Protein AF-A0A8I2B7J9-F1 (afdb_monomer)

InterPro domains:
  IPR008731 Phosphotransferase system, enzyme I N-terminal [PF05524] (3-70)
  IPR036618 PtsI, HPr-binding domain superfamily [G3DSA:1.10.274.10] (21-70)

Solvent-accessible surface area (backbone atoms only — not comparable to full-atom values): 4895 Å² total; per-residue (Å²): 135,93,82,81,83,86,88,72,92,85,88,86,89,81,82,88,82,82,88,80,84,81,85,90,80,79,86,81,73,84,80,55,82,90,46,48,68,58,52,52,53,51,49,53,56,49,48,54,53,51,50,53,49,50,53,54,48,29,57,51,29,26,75,75,71,33,71,91,49,43,120

Organism: Plesiomonas shigelloides (NCBI:txid703)

Sequence (71 aa):
MISGILASPGIAFGKALLLKEDEIVLNRATLADSELDNEVARFLTGLTKASAQSVAIKQKAAVTLGEEKEA

Foldseek 3Di:
DDDDDDPDDDDDDDDDDDDDDDDDDDDPDDDDPVCVVVVVVVVVVVVVVVVVVLQVVLVVCCVPPNPVRND

pLDDT: mean 91.37, std 6.93, range [55.34, 97.12]

Secondary structure (DSSP, 8-state):
------SS------------PPP-PPP-PPPPGGGHHHHHHHHHHHHHHHHHHHHHHHHHHHHHH-GGG--

Mean predicted aligned error: 6.51 Å

Radius of gyration: 20.72 Å; Cα contacts (8 Å, |Δi|>4): 13; chains: 1; bounding box: 37×40×54 Å

Nearest PDB structures (folds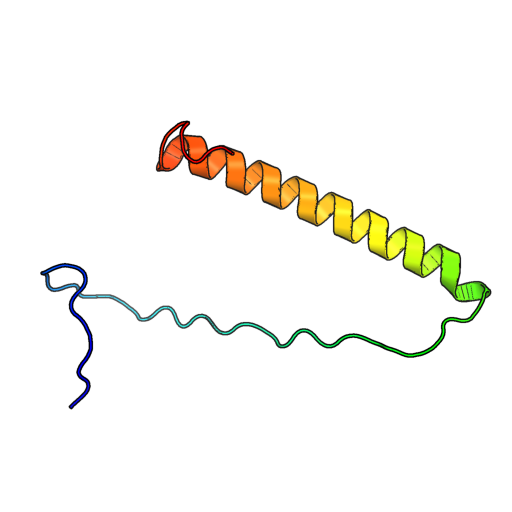eek):
  2kx9-assembly1_A  TM=9.115E-01  e=8.295E-03  Escher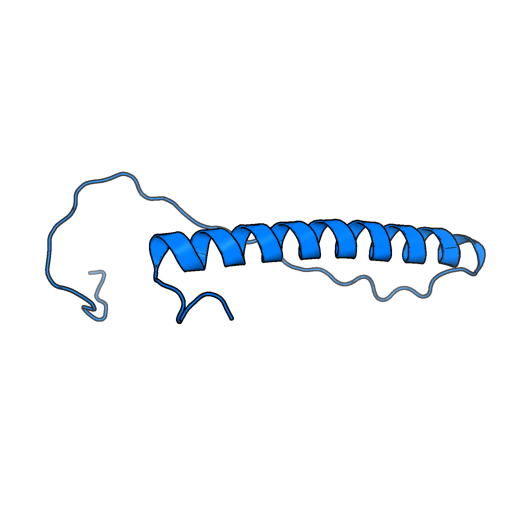ichia coli K-12

Structure (mmCIF, N/CA/C/O backbone):
data_AF-A0A8I2B7J9-F1
#
_entry.id   AF-A0A8I2B7J9-F1
#
loop_
_atom_site.group_PDB
_atom_site.id
_atom_site.type_symbol
_atom_site.label_atom_id
_atom_site.label_alt_id
_atom_site.label_comp_id
_atom_site.label_asym_id
_atom_site.label_entity_id
_atom_site.label_seq_id
_atom_site.pdbx_PDB_ins_code
_atom_site.Cartn_x
_atom_site.Cartn_y
_atom_site.Cartn_z
_atom_site.occupancy
_atom_site.B_iso_or_equiv
_atom_site.auth_seq_id
_atom_site.auth_comp_id
_atom_site.auth_asym_id
_atom_site.auth_atom_id
_atom_site.pdbx_PDB_model_num
ATOM 1 N N . MET A 1 1 ? 0.480 -23.694 23.558 1.00 70.00 1 MET A N 1
ATOM 2 C CA . MET A 1 1 ? -0.226 -22.464 23.979 1.00 70.00 1 MET A CA 1
ATOM 3 C C . MET A 1 1 ? 0.401 -21.298 23.240 1.00 70.00 1 MET A C 1
ATOM 5 O O . MET A 1 1 ? 1.621 -21.227 23.220 1.00 70.00 1 MET A O 1
ATOM 9 N N . ILE A 1 2 ? -0.397 -20.442 22.601 1.00 87.69 2 ILE A N 1
ATOM 10 C CA . ILE A 1 2 ? 0.096 -19.198 21.993 1.00 87.69 2 ILE A CA 1
ATOM 11 C C . ILE A 1 2 ? 0.095 -18.145 23.106 1.00 87.69 2 ILE A C 1
ATOM 13 O O . ILE A 1 2 ? -0.935 -17.950 23.744 1.00 87.69 2 ILE A O 1
ATOM 17 N N . SER A 1 3 ? 1.244 -17.527 23.375 1.00 91.19 3 SER A N 1
ATOM 18 C CA . SER A 1 3 ? 1.418 -16.486 24.396 1.00 91.19 3 SER A CA 1
ATOM 19 C C . SER A 1 3 ? 2.131 -15.291 23.769 1.00 91.19 3 SER A C 1
ATOM 21 O O . SER A 1 3 ? 3.019 -15.480 22.940 1.00 91.19 3 SER A O 1
ATOM 23 N N . GLY A 1 4 ? 1.732 -14.075 24.135 1.00 92.12 4 GLY A N 1
ATOM 24 C CA . GLY A 1 4 ? 2.261 -12.827 23.582 1.00 92.12 4 GLY A CA 1
ATOM 25 C C . GLY A 1 4 ? 2.253 -11.701 24.616 1.00 92.12 4 GLY A C 1
ATOM 26 O O . GLY A 1 4 ? 1.964 -11.931 25.789 1.00 92.12 4 GLY A O 1
ATOM 27 N N . ILE A 1 5 ? 2.565 -10.479 24.180 1.00 95.94 5 ILE A N 1
ATOM 28 C CA . ILE A 1 5 ? 2.555 -9.277 25.028 1.00 95.94 5 ILE A CA 1
ATOM 29 C C . ILE A 1 5 ? 1.185 -8.603 24.912 1.00 95.94 5 ILE A C 1
ATOM 31 O O . ILE A 1 5 ? 0.736 -8.292 23.808 1.00 95.94 5 ILE A O 1
ATOM 35 N N . LEU A 1 6 ? 0.513 -8.370 26.042 1.00 90.62 6 LEU A N 1
ATOM 36 C CA . LEU A 1 6 ? -0.802 -7.732 26.053 1.00 90.62 6 LEU A CA 1
ATOM 37 C C . LEU A 1 6 ? -0.660 -6.213 25.868 1.00 90.62 6 LEU A C 1
ATOM 39 O O . LEU A 1 6 ? -0.162 -5.528 26.755 1.00 90.62 6 LEU A O 1
ATOM 43 N N . ALA A 1 7 ? -1.114 -5.692 24.725 1.00 94.50 7 ALA A N 1
ATOM 44 C CA . ALA A 1 7 ? -1.102 -4.254 24.438 1.00 94.50 7 ALA A CA 1
ATOM 45 C C . ALA A 1 7 ? -2.340 -3.515 24.986 1.00 94.50 7 ALA A C 1
ATOM 47 O O . ALA A 1 7 ? -2.254 -2.344 25.340 1.00 94.50 7 ALA A O 1
ATOM 48 N N . SER A 1 8 ? -3.493 -4.191 25.052 1.00 92.56 8 SER A N 1
ATOM 49 C CA . SER A 1 8 ? -4.753 -3.648 25.574 1.00 92.56 8 SER A CA 1
ATOM 50 C C . SER A 1 8 ? -5.655 -4.784 26.084 1.00 92.56 8 SER A C 1
ATOM 52 O O . SER A 1 8 ? -5.683 -5.847 25.455 1.00 92.56 8 SER A O 1
ATOM 54 N N . PRO A 1 9 ? -6.368 -4.618 27.214 1.00 92.88 9 PRO A N 1
ATOM 55 C CA . PRO A 1 9 ? -7.282 -5.631 27.739 1.00 92.88 9 PRO A CA 1
ATOM 56 C C . PRO A 1 9 ? -8.587 -5.714 26.926 1.00 92.88 9 PRO A C 1
ATOM 58 O O . PRO A 1 9 ? -9.143 -4.695 26.524 1.00 92.88 9 PRO A O 1
ATOM 61 N N . GLY A 1 10 ? -9.123 -6.924 26.730 1.00 93.62 10 GLY A N 1
ATOM 62 C CA . GLY A 1 10 ? -10.438 -7.129 26.105 1.00 93.62 10 GLY A CA 1
ATOM 63 C C . GLY A 1 10 ? -10.620 -8.497 25.440 1.00 93.62 10 GLY A C 1
ATOM 64 O O . GLY A 1 10 ? -9.677 -9.277 25.328 1.00 93.62 10 GLY A O 1
ATOM 65 N N . ILE A 1 11 ? -11.848 -8.780 24.993 1.00 94.31 11 ILE A N 1
ATOM 66 C CA . ILE A 1 11 ? -12.213 -9.966 24.198 1.00 94.31 11 ILE A CA 1
ATOM 67 C C . ILE A 1 11 ? -12.998 -9.484 22.971 1.00 94.31 11 ILE A C 1
ATOM 69 O O . ILE A 1 11 ? -13.931 -8.696 23.113 1.00 94.31 11 ILE A O 1
ATOM 73 N N . ALA A 1 12 ? -12.637 -9.962 21.776 1.00 94.62 12 ALA A N 1
ATOM 74 C CA . ALA A 1 12 ? -13.322 -9.643 20.523 1.00 94.62 12 ALA A CA 1
ATOM 75 C C . ALA A 1 12 ? -13.594 -10.917 19.709 1.00 94.62 12 ALA A C 1
ATOM 77 O O . ALA A 1 12 ? -12.767 -11.826 19.673 1.00 94.62 12 ALA A O 1
ATOM 78 N N . PHE A 1 13 ? -14.741 -10.962 19.028 1.00 96.62 13 PHE A N 1
ATOM 79 C CA . PHE A 1 13 ? -15.121 -12.046 18.119 1.00 96.62 13 PHE A CA 1
ATOM 80 C C . PHE A 1 13 ? -15.187 -11.508 16.687 1.00 96.62 13 PHE A C 1
ATOM 82 O O . PHE A 1 13 ? -15.864 -10.515 16.429 1.00 96.62 13 PHE A O 1
ATOM 89 N N . GLY A 1 14 ? -14.496 -12.153 15.747 1.00 95.19 14 GLY A N 1
ATOM 90 C CA . GLY A 1 14 ? -14.437 -11.702 14.358 1.00 95.19 14 GLY A CA 1
ATOM 91 C C . GLY A 1 14 ? -13.688 -12.672 13.450 1.00 95.19 14 GLY A C 1
ATOM 92 O O . GLY A 1 14 ? -13.117 -13.663 13.903 1.00 95.19 14 GLY A O 1
ATOM 93 N N . LYS A 1 15 ? -13.703 -12.389 12.145 1.00 96.88 15 LYS A N 1
ATOM 94 C CA . LYS A 1 15 ? -12.902 -13.132 11.165 1.00 96.88 15 LYS A CA 1
ATOM 95 C C . LYS A 1 15 ? -11.460 -12.629 11.187 1.00 96.88 15 LYS A C 1
ATOM 97 O O . LYS A 1 15 ? -11.227 -11.435 11.351 1.00 96.88 15 LYS A O 1
ATOM 102 N N . ALA A 1 16 ? -10.508 -13.531 10.968 1.00 94.19 16 ALA A N 1
ATOM 103 C CA . ALA A 1 16 ? -9.111 -13.155 10.802 1.00 94.19 16 ALA A CA 1
ATOM 104 C C . ALA A 1 16 ? -8.887 -12.514 9.421 1.00 94.19 16 ALA A C 1
ATOM 106 O O . ALA A 1 16 ? -9.253 -13.100 8.401 1.00 94.19 16 ALA A O 1
ATOM 107 N N . LEU A 1 17 ? -8.263 -11.334 9.395 1.00 94.56 17 LEU A N 1
ATOM 108 C CA . LEU A 1 17 ? -7.722 -10.719 8.183 1.00 94.56 17 LEU A CA 1
ATOM 109 C C . LEU A 1 17 ? -6.217 -10.999 8.144 1.00 94.56 17 LEU A C 1
ATOM 111 O O . LEU A 1 17 ? -5.462 -10.428 8.928 1.00 94.56 17 LEU A O 1
ATOM 115 N N . LEU A 1 18 ? -5.789 -11.906 7.266 1.00 93.56 18 LEU A N 1
ATOM 116 C CA . LEU A 1 18 ? -4.378 -12.255 7.117 1.00 93.56 18 LEU A CA 1
ATOM 117 C C . LEU A 1 18 ? -3.732 -11.363 6.054 1.00 93.56 18 LEU A C 1
ATOM 119 O O . LEU A 1 18 ? -4.047 -11.488 4.872 1.00 93.56 18 LEU A O 1
ATOM 123 N N . LEU A 1 19 ? -2.823 -10.488 6.480 1.00 93.12 19 LEU A N 1
ATOM 124 C CA . LEU A 1 19 ? -2.008 -9.674 5.582 1.00 93.12 19 LEU A CA 1
ATOM 125 C C . LEU A 1 19 ? -0.809 -10.502 5.110 1.00 93.12 19 LEU A C 1
ATOM 127 O O . LEU A 1 19 ? -0.026 -10.988 5.925 1.00 93.12 19 LEU A O 1
AT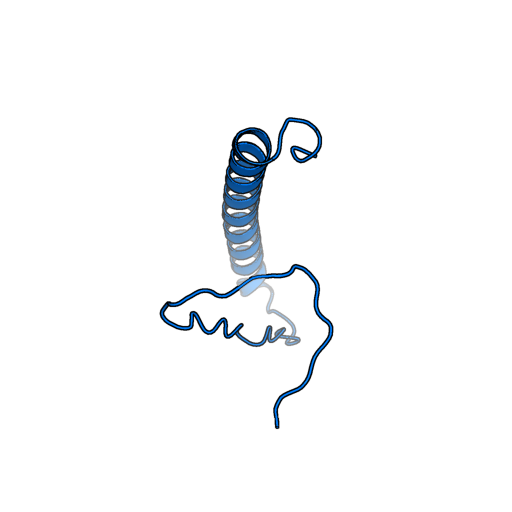OM 131 N N . LYS A 1 20 ? -0.695 -10.688 3.797 1.00 93.50 20 LYS A N 1
ATOM 132 C CA . LYS A 1 20 ? 0.479 -11.268 3.144 1.00 93.50 20 LYS A CA 1
ATOM 133 C C . LYS A 1 20 ? 0.993 -10.237 2.158 1.00 93.50 20 LYS A C 1
ATOM 135 O O . LYS A 1 20 ? 0.240 -9.817 1.284 1.00 93.50 20 LYS A O 1
ATOM 140 N N . GLU A 1 21 ? 2.230 -9.819 2.348 1.00 92.19 21 GLU A N 1
ATOM 141 C CA . GLU A 1 21 ? 2.906 -8.892 1.448 1.00 92.19 21 GLU A CA 1
ATOM 142 C C . GLU A 1 21 ? 3.685 -9.685 0.399 1.00 92.19 21 GLU A C 1
ATOM 144 O O . GLU A 1 21 ? 4.195 -10.771 0.688 1.00 92.19 21 GLU A O 1
ATOM 149 N N . ASP A 1 22 ? 3.755 -9.145 -0.815 1.00 92.06 22 ASP A N 1
ATOM 150 C CA . ASP A 1 22 ? 4.56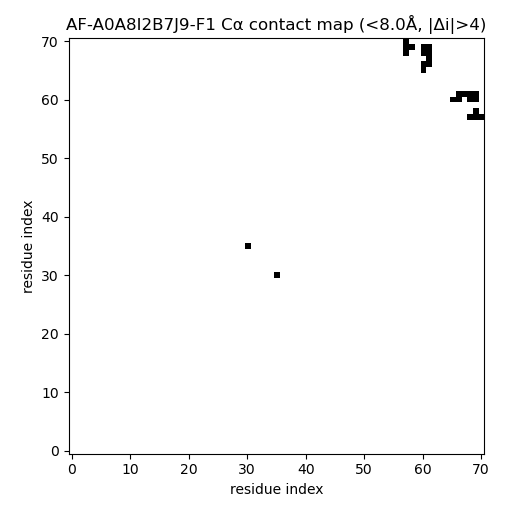7 -9.713 -1.885 1.00 92.06 22 ASP A CA 1
ATOM 151 C C . ASP A 1 22 ? 6.038 -9.321 -1.705 1.00 92.06 22 ASP A C 1
ATOM 153 O O . ASP A 1 22 ? 6.367 -8.232 -1.230 1.00 92.06 22 ASP A O 1
ATOM 157 N N . GLU A 1 23 ? 6.942 -10.207 -2.117 1.00 93.44 23 GLU A N 1
ATOM 158 C CA . GLU A 1 23 ? 8.375 -9.932 -2.076 1.00 93.44 23 GLU A CA 1
ATOM 159 C C . GLU A 1 23 ? 8.770 -8.910 -3.155 1.00 93.44 23 GLU A C 1
ATOM 161 O O . GLU A 1 23 ? 8.450 -9.060 -4.337 1.00 93.44 23 GLU A O 1
ATOM 166 N N . ILE A 1 24 ? 9.511 -7.872 -2.757 1.00 93.38 24 ILE A N 1
ATOM 167 C CA . ILE A 1 24 ? 10.028 -6.866 -3.688 1.00 93.38 24 ILE A CA 1
ATOM 168 C C . ILE A 1 24 ? 11.311 -7.396 -4.336 1.00 93.38 24 ILE A C 1
ATOM 170 O O . ILE A 1 24 ? 12.377 -7.405 -3.721 1.00 93.38 24 ILE A O 1
ATOM 174 N N . VAL A 1 25 ? 11.221 -7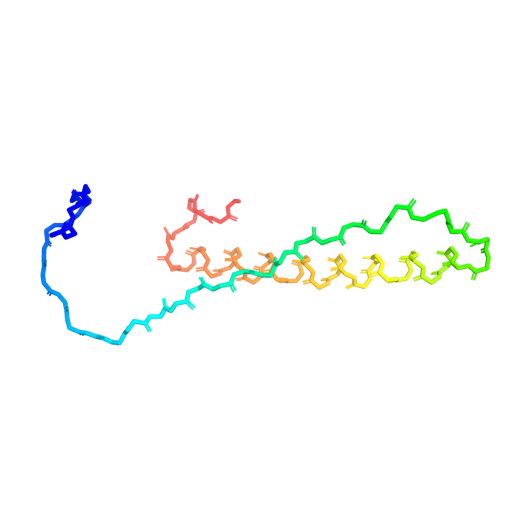.780 -5.610 1.00 95.06 25 VAL A N 1
ATOM 175 C CA . VAL A 1 25 ? 12.370 -8.235 -6.406 1.00 95.06 25 VAL A CA 1
ATOM 176 C C . VAL A 1 25 ? 12.881 -7.101 -7.295 1.00 95.06 25 VAL A C 1
ATOM 178 O O . VAL A 1 25 ? 12.157 -6.579 -8.142 1.00 95.06 25 VAL A O 1
ATOM 181 N N . LEU A 1 26 ? 14.153 -6.733 -7.129 1.00 92.62 26 LEU A N 1
ATOM 182 C CA . LEU A 1 26 ? 14.810 -5.700 -7.934 1.00 92.62 26 LEU A CA 1
ATOM 183 C C . LEU A 1 26 ? 15.545 -6.326 -9.123 1.00 92.62 26 LEU A C 1
ATOM 185 O O . LEU A 1 26 ? 16.463 -7.128 -8.938 1.00 92.62 26 LEU A O 1
ATOM 189 N N . ASN A 1 27 ? 15.189 -5.913 -10.341 1.00 92.38 27 ASN A N 1
ATOM 190 C CA . ASN A 1 27 ? 15.949 -6.278 -11.533 1.00 92.38 27 ASN A CA 1
ATOM 191 C C . ASN A 1 27 ? 17.274 -5.493 -11.568 1.00 92.38 27 ASN A C 1
ATOM 193 O O . ASN A 1 27 ? 17.268 -4.267 -11.516 1.00 92.38 27 ASN A O 1
ATOM 197 N N . ARG A 1 28 ? 18.404 -6.206 -11.644 1.00 92.12 28 ARG A N 1
ATOM 198 C CA . ARG A 1 28 ? 19.763 -5.631 -11.692 1.00 92.12 28 ARG A CA 1
ATOM 199 C C . ARG A 1 28 ? 20.406 -5.700 -13.081 1.00 92.12 28 ARG A C 1
ATOM 201 O O . ARG A 1 28 ? 21.590 -5.399 -13.208 1.00 92.12 28 ARG A O 1
ATOM 208 N N . ALA A 1 29 ? 19.672 -6.153 -14.095 1.00 91.88 29 ALA A N 1
ATOM 209 C CA . ALA A 1 29 ? 20.172 -6.196 -15.461 1.00 91.88 29 ALA A CA 1
ATOM 210 C C . ALA A 1 29 ? 20.460 -4.777 -15.975 1.00 91.88 29 ALA A C 1
ATOM 212 O O . ALA A 1 29 ? 19.727 -3.834 -15.677 1.00 91.88 29 ALA A O 1
ATOM 213 N N . THR A 1 30 ? 21.530 -4.632 -1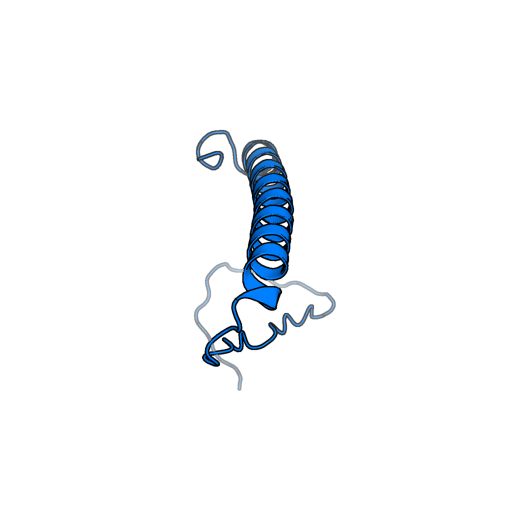6.753 1.00 90.56 30 THR A N 1
ATOM 214 C CA . THR A 1 30 ? 21.827 -3.391 -17.473 1.00 90.56 30 THR A CA 1
ATOM 215 C C . THR A 1 30 ? 20.804 -3.187 -18.583 1.00 90.56 30 THR A C 1
ATOM 217 O O . THR A 1 30 ? 20.549 -4.117 -19.348 1.00 90.56 30 THR A O 1
ATOM 220 N N . LEU A 1 31 ? 20.249 -1.981 -18.676 1.00 89.19 31 LEU A N 1
ATOM 221 C CA . LEU A 1 31 ? 19.304 -1.613 -19.730 1.00 89.19 31 LEU A CA 1
ATOM 222 C C . LEU A 1 31 ? 20.031 -1.339 -21.050 1.00 89.19 31 LEU A C 1
ATOM 224 O O . LEU A 1 31 ? 21.171 -0.870 -21.046 1.00 89.19 31 LEU A O 1
ATOM 228 N N . ALA A 1 32 ? 19.353 -1.595 -22.167 1.00 91.12 32 ALA A N 1
ATOM 229 C CA . ALA A 1 32 ? 19.771 -1.083 -23.468 1.00 91.12 32 ALA A CA 1
ATOM 230 C C . ALA A 1 32 ? 19.302 0.371 -23.660 1.00 91.12 32 ALA A C 1
ATOM 232 O O . ALA A 1 32 ? 18.259 0.763 -23.136 1.00 91.12 32 ALA A O 1
ATOM 233 N N . ASP A 1 33 ? 20.007 1.157 -24.480 1.00 89.56 33 ASP A N 1
ATOM 234 C CA . ASP A 1 33 ? 19.649 2.565 -24.736 1.00 89.56 33 ASP A CA 1
ATOM 235 C C . ASP A 1 33 ? 18.222 2.727 -25.291 1.00 89.56 33 ASP A C 1
ATOM 237 O O . ASP A 1 33 ? 17.536 3.700 -24.989 1.00 89.56 33 ASP A O 1
ATOM 241 N N . SER A 1 34 ? 17.727 1.739 -26.044 1.00 89.31 34 SER A N 1
ATOM 242 C CA . SER A 1 34 ? 16.357 1.725 -26.576 1.00 89.31 34 SER A CA 1
ATOM 243 C C . SER A 1 34 ? 15.267 1.535 -25.513 1.00 89.31 34 SER A C 1
ATOM 245 O O . SER A 1 34 ? 14.089 1.725 -25.804 1.00 89.31 34 SER A O 1
ATOM 247 N N . GLU A 1 35 ? 15.626 1.115 -24.299 1.00 89.25 35 GLU A N 1
ATOM 248 C CA . GLU A 1 35 ? 14.692 0.869 -23.194 1.00 89.25 35 GLU A CA 1
ATOM 249 C C . GLU A 1 35 ? 14.638 2.035 -22.197 1.00 89.25 35 GLU A C 1
ATOM 251 O O . GLU A 1 35 ? 13.746 2.074 -21.348 1.00 89.25 35 GLU A O 1
ATOM 256 N N . LEU A 1 36 ? 15.553 3.003 -22.317 1.00 91.00 36 LEU A N 1
ATOM 257 C CA . LEU A 1 36 ? 15.706 4.104 -21.369 1.00 91.00 36 LEU A CA 1
ATOM 258 C C . LEU A 1 36 ? 14.429 4.945 -21.244 1.00 91.00 36 LEU A C 1
ATOM 260 O O . LEU A 1 36 ? 13.934 5.155 -20.136 1.00 91.00 36 LEU A O 1
ATOM 264 N N . ASP A 1 37 ? 13.856 5.368 -22.372 1.00 93.31 37 ASP A N 1
ATOM 265 C CA . ASP A 1 37 ? 12.637 6.187 -22.391 1.00 93.31 37 ASP A CA 1
ATOM 266 C C . ASP A 1 37 ? 11.441 5.451 -21.767 1.00 93.31 37 ASP A C 1
ATOM 268 O O . ASP A 1 37 ? 10.630 6.047 -21.051 1.00 93.31 37 ASP A O 1
ATOM 272 N N . ASN A 1 38 ? 11.358 4.134 -21.979 1.00 93.00 38 ASN A N 1
ATOM 273 C CA . ASN A 1 38 ? 10.313 3.303 -21.389 1.00 93.00 38 ASN A CA 1
ATOM 274 C C . ASN A 1 38 ? 10.457 3.231 -19.866 1.00 93.00 38 ASN A C 1
ATOM 276 O O . ASN A 1 38 ? 9.459 3.344 -19.152 1.00 93.00 38 ASN A O 1
ATOM 280 N N . GLU A 1 39 ? 11.676 3.075 -19.349 1.00 91.56 39 GLU A N 1
ATOM 281 C CA . GLU A 1 39 ? 11.904 3.003 -17.905 1.00 91.56 39 GLU A CA 1
ATOM 282 C C . GLU A 1 39 ? 11.651 4.355 -17.220 1.00 91.5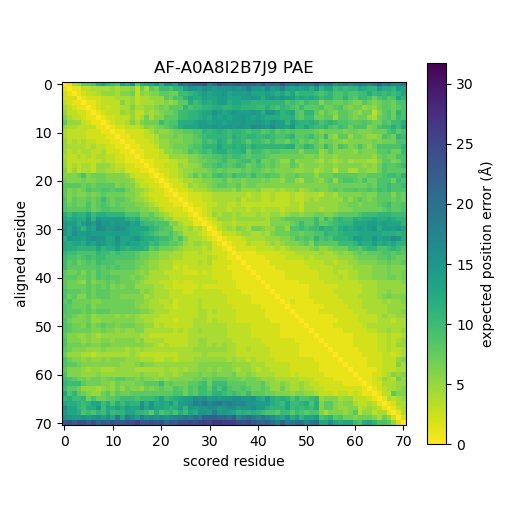6 39 GLU A C 1
ATOM 284 O O . GLU A 1 39 ? 11.021 4.403 -16.161 1.00 91.56 39 GLU A O 1
ATOM 289 N N . VAL A 1 40 ? 12.017 5.468 -17.867 1.00 94.31 40 VAL A N 1
ATOM 290 C CA . VAL A 1 40 ? 11.665 6.822 -17.405 1.00 94.31 40 VAL A CA 1
ATOM 291 C C . VAL A 1 40 ? 10.145 6.995 -17.341 1.00 94.31 40 VAL A C 1
ATOM 293 O O . VAL A 1 40 ? 9.612 7.443 -16.321 1.00 94.31 40 VAL A O 1
ATOM 296 N N . ALA A 1 41 ? 9.417 6.593 -18.387 1.00 96.25 41 ALA A N 1
ATOM 297 C CA . ALA A 1 41 ? 7.958 6.672 -18.405 1.00 96.25 41 ALA A CA 1
ATOM 298 C C . ALA A 1 41 ? 7.311 5.799 -17.313 1.00 96.25 41 ALA A C 1
ATOM 300 O O . ALA A 1 41 ? 6.366 6.235 -16.640 1.00 96.25 41 ALA A O 1
ATOM 301 N N . ARG A 1 42 ? 7.832 4.584 -17.089 1.00 94.88 42 ARG A N 1
ATOM 302 C CA . ARG A 1 42 ? 7.380 3.681 -16.017 1.00 94.88 42 ARG A CA 1
ATOM 303 C C . ARG A 1 42 ? 7.603 4.294 -14.643 1.00 94.88 42 ARG A C 1
ATOM 305 O O . ARG A 1 42 ? 6.679 4.281 -13.828 1.00 94.88 42 ARG A O 1
ATOM 312 N N . PHE A 1 43 ? 8.777 4.872 -14.406 1.00 95.81 43 PHE A N 1
ATOM 313 C CA . PHE A 1 43 ? 9.099 5.544 -13.153 1.00 95.81 43 PHE A CA 1
ATOM 314 C C . PHE A 1 43 ? 8.156 6.718 -12.881 1.00 95.81 43 PHE A C 1
ATOM 316 O O . PHE A 1 43 ? 7.541 6.770 -11.819 1.00 95.81 43 PHE A O 1
ATOM 323 N N . LEU A 1 44 ? 7.962 7.619 -13.848 1.00 96.50 44 LEU A N 1
ATOM 324 C CA . LEU A 1 44 ? 7.071 8.775 -13.693 1.00 96.50 44 LEU A CA 1
ATOM 325 C C . LEU A 1 44 ? 5.612 8.348 -13.463 1.00 96.50 44 LEU A C 1
ATOM 327 O O . LEU A 1 44 ? 4.906 8.915 -12.624 1.00 96.50 44 LEU A O 1
ATOM 331 N N . THR A 1 45 ? 5.161 7.296 -14.146 1.00 96.94 45 THR A N 1
ATOM 332 C CA . THR A 1 45 ? 3.825 6.720 -13.930 1.00 96.94 45 THR A CA 1
ATOM 333 C C . THR A 1 45 ? 3.695 6.093 -12.538 1.00 96.94 45 THR A C 1
ATOM 335 O O . THR A 1 45 ? 2.658 6.220 -11.889 1.00 96.94 45 THR A O 1
ATOM 338 N N . GLY A 1 46 ? 4.735 5.415 -12.052 1.00 95.94 46 GLY A N 1
ATOM 339 C CA . GLY A 1 46 ? 4.774 4.881 -10.691 1.00 95.94 46 GLY A CA 1
ATOM 340 C C . GLY A 1 46 ? 4.753 5.992 -9.642 1.00 95.94 46 GLY A C 1
ATOM 341 O O . GLY A 1 46 ? 3.953 5.949 -8.709 1.00 95.94 46 GLY A O 1
ATOM 342 N N . LEU A 1 47 ? 5.570 7.026 -9.842 1.00 96.19 47 LEU A N 1
ATOM 343 C CA . LEU A 1 47 ? 5.695 8.173 -8.950 1.00 96.19 47 LEU A CA 1
ATOM 344 C C . LEU A 1 47 ? 4.379 8.944 -8.816 1.00 96.19 47 LEU A C 1
ATOM 346 O O . LEU A 1 47 ? 3.962 9.265 -7.706 1.00 96.19 47 LEU A O 1
ATOM 350 N N . THR A 1 48 ? 3.697 9.208 -9.932 1.00 97.12 48 THR A N 1
ATOM 351 C CA . THR A 1 48 ? 2.396 9.899 -9.923 1.00 97.12 48 THR A CA 1
ATOM 352 C C . THR A 1 48 ? 1.338 9.109 -9.152 1.00 97.12 48 THR A C 1
ATOM 354 O O . THR A 1 48 ? 0.617 9.687 -8.337 1.00 97.12 48 THR A O 1
ATOM 357 N N . LYS A 1 49 ? 1.282 7.782 -9.329 1.00 97.06 49 LYS A N 1
ATOM 358 C CA . LYS A 1 49 ? 0.378 6.908 -8.563 1.00 97.06 49 LYS A CA 1
ATOM 359 C C . LYS A 1 49 ? 0.709 6.906 -7.071 1.00 97.06 49 LYS A C 1
ATOM 361 O O . LYS A 1 49 ? -0.197 7.068 -6.257 1.00 97.06 49 LYS A O 1
ATOM 366 N N . ALA A 1 50 ? 1.984 6.755 -6.718 1.00 96.12 50 ALA A N 1
ATOM 367 C CA . ALA A 1 50 ? 2.430 6.744 -5.328 1.00 96.12 50 ALA A CA 1
ATOM 368 C C . ALA A 1 50 ? 2.138 8.083 -4.634 1.00 96.12 50 ALA A C 1
ATOM 370 O O . ALA A 1 50 ? 1.582 8.103 -3.540 1.00 96.12 50 ALA A O 1
ATOM 371 N N . SER A 1 51 ? 2.415 9.204 -5.305 1.00 95.69 51 SER A N 1
ATOM 372 C CA . SER A 1 51 ? 2.112 10.544 -4.795 1.00 95.69 51 SER A CA 1
ATOM 373 C C . SER A 1 51 ? 0.616 10.725 -4.520 1.00 95.69 51 SER A C 1
ATOM 375 O O . SER A 1 51 ? 0.241 11.159 -3.430 1.00 95.69 51 SER A O 1
ATOM 377 N N . ALA A 1 52 ? -0.252 10.317 -5.453 1.00 96.31 52 ALA A N 1
ATOM 378 C CA . ALA A 1 52 ? -1.699 10.377 -5.255 1.00 96.31 52 ALA A CA 1
ATOM 379 C C . ALA A 1 52 ? -2.164 9.522 -4.060 1.00 96.31 52 ALA A C 1
ATOM 381 O O . ALA A 1 52 ? -3.000 9.965 -3.269 1.00 96.31 52 ALA A O 1
ATOM 382 N N . GLN A 1 53 ? -1.600 8.322 -3.890 1.00 94.38 53 GLN A N 1
ATOM 383 C CA . GLN A 1 53 ? -1.896 7.454 -2.747 1.00 94.38 53 GLN A CA 1
ATOM 384 C C . GLN A 1 53 ? -1.447 8.081 -1.422 1.00 94.38 53 GLN A C 1
ATOM 386 O O . GLN A 1 53 ? -2.216 8.080 -0.462 1.00 94.38 53 GLN A O 1
ATOM 391 N N . SER A 1 54 ? -0.249 8.666 -1.368 1.00 94.19 54 SER A N 1
ATOM 392 C CA . SER A 1 54 ? 0.249 9.359 -0.176 1.00 94.19 54 SER A CA 1
ATOM 393 C C . SER A 1 54 ? -0.632 10.544 0.211 1.00 94.19 54 SER A C 1
ATOM 395 O O . SER A 1 54 ? -0.948 10.701 1.388 1.00 94.19 54 SER A O 1
ATOM 397 N N . VAL A 1 55 ? -1.097 11.340 -0.758 1.00 94.31 55 VAL A N 1
ATOM 398 C CA . VAL A 1 55 ? -2.030 12.450 -0.497 1.00 94.31 55 VAL A CA 1
ATOM 399 C C . VAL A 1 55 ? -3.357 11.936 0.068 1.00 94.31 55 VAL A C 1
ATOM 401 O O . VAL A 1 55 ? -3.866 12.492 1.042 1.00 94.31 55 VAL A O 1
ATOM 404 N N . ALA A 1 56 ? -3.900 10.849 -0.485 1.00 94.31 56 ALA A N 1
ATOM 405 C CA . ALA A 1 56 ? -5.130 10.245 0.024 1.00 94.31 56 ALA A CA 1
ATOM 406 C C . ALA A 1 56 ? -4.965 9.704 1.458 1.00 94.31 56 ALA A C 1
ATOM 408 O O . ALA A 1 56 ? -5.851 9.881 2.297 1.00 94.31 56 ALA A O 1
ATOM 409 N N . ILE A 1 57 ? -3.824 9.076 1.763 1.00 93.75 57 ILE A N 1
ATOM 410 C CA . ILE A 1 57 ? -3.503 8.592 3.114 1.00 93.75 57 ILE A CA 1
ATOM 411 C C . ILE A 1 57 ? -3.372 9.767 4.084 1.00 93.75 57 ILE A C 1
ATOM 413 O O . ILE A 1 57 ? -3.970 9.722 5.156 1.00 93.75 57 ILE A O 1
ATOM 417 N N . LYS A 1 58 ? -2.669 10.834 3.689 1.00 91.88 58 LYS A N 1
ATOM 418 C C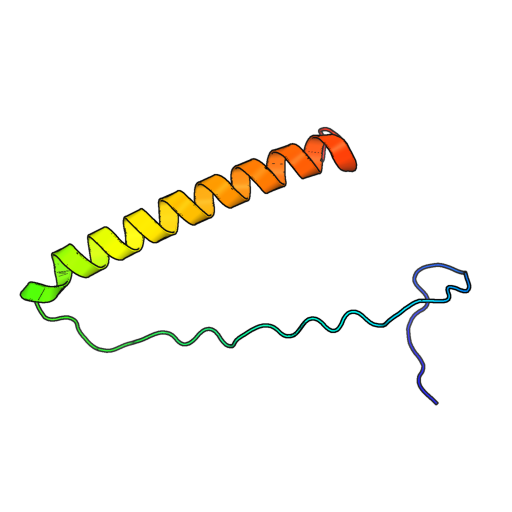A . LYS A 1 58 ? -2.508 12.066 4.470 1.00 91.88 58 LYS A CA 1
ATOM 419 C C . LYS A 1 58 ? -3.856 12.672 4.870 1.00 91.88 58 LYS A C 1
ATOM 421 O O . LYS A 1 58 ? -4.105 12.907 6.048 1.00 91.88 58 LYS A O 1
ATOM 426 N N . GLN A 1 59 ? -4.762 12.849 3.908 1.00 91.56 59 GLN A N 1
ATOM 427 C CA . GLN A 1 59 ? -6.103 13.382 4.177 1.00 91.56 59 GLN A CA 1
ATOM 428 C C . GLN A 1 59 ? -6.899 12.474 5.123 1.00 91.56 59 GLN A C 1
ATOM 430 O O . GLN A 1 59 ? -7.558 12.945 6.049 1.00 91.56 59 GLN A O 1
ATOM 435 N N . LYS A 1 60 ? -6.816 11.152 4.928 1.00 92.38 60 LYS A N 1
ATOM 436 C CA . LYS A 1 60 ? -7.487 10.187 5.806 1.00 92.38 60 LYS A CA 1
ATOM 437 C C . LYS A 1 60 ? -6.914 10.202 7.225 1.00 92.38 60 LYS A C 1
ATOM 439 O O . LYS A 1 60 ? -7.679 10.058 8.180 1.00 92.38 60 LYS A O 1
ATOM 444 N N . ALA A 1 61 ? -5.602 10.376 7.363 1.00 92.00 61 ALA A N 1
ATOM 445 C CA . ALA A 1 61 ? -4.926 10.481 8.648 1.00 92.00 61 ALA A CA 1
ATOM 446 C C . ALA A 1 61 ? -5.382 11.731 9.410 1.00 92.00 61 ALA A C 1
ATOM 448 O O . ALA A 1 61 ? -5.793 11.595 10.559 1.00 92.00 61 ALA A O 1
ATOM 449 N N . ALA A 1 62 ? -5.443 12.893 8.750 1.00 91.12 62 ALA A N 1
ATOM 450 C CA . ALA A 1 62 ? -5.947 14.130 9.352 1.00 91.12 62 ALA A CA 1
ATOM 451 C C . ALA A 1 62 ? -7.374 13.971 9.907 1.00 91.12 62 ALA A C 1
ATOM 453 O O . ALA A 1 62 ? -7.645 14.323 11.052 1.00 91.12 62 ALA A O 1
ATOM 454 N N . VAL A 1 63 ? -8.277 13.361 9.128 1.00 91.44 63 VAL A N 1
ATOM 455 C CA . VAL A 1 63 ? -9.678 13.159 9.544 1.00 91.44 63 VAL A CA 1
ATOM 456 C C . VAL A 1 63 ? -9.814 12.130 10.671 1.00 91.44 63 VAL A C 1
ATOM 458 O O . VAL A 1 63 ? -10.653 12.292 11.552 1.00 91.44 63 VAL A O 1
ATOM 461 N N . THR A 1 64 ? -9.028 11.050 10.642 1.00 90.56 64 THR A N 1
ATOM 462 C CA . THR A 1 64 ? -9.221 9.908 11.558 1.00 90.56 64 THR A CA 1
ATOM 463 C C . THR A 1 64 ? -8.430 10.051 12.857 1.00 90.56 64 THR A C 1
ATOM 465 O O . TH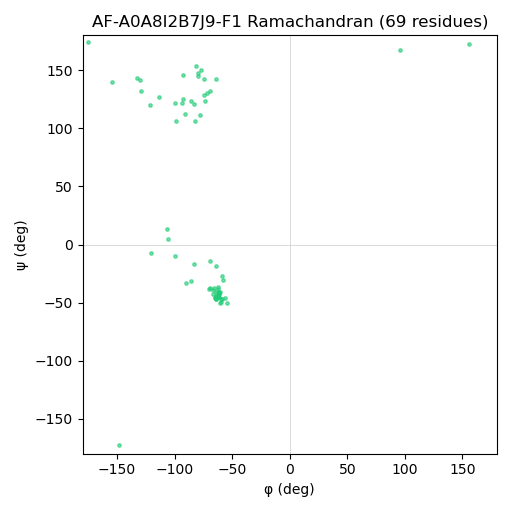R A 1 64 ? -8.866 9.565 13.898 1.00 90.56 64 THR A O 1
ATOM 468 N N . LEU A 1 65 ? -7.251 10.671 12.795 1.00 89.31 65 LEU A N 1
ATOM 469 C CA . LEU A 1 65 ? -6.274 10.717 13.886 1.00 89.31 65 LEU A CA 1
ATOM 470 C C . LEU A 1 65 ? -5.942 12.149 14.341 1.00 89.31 65 LEU A C 1
ATOM 472 O O . LEU A 1 65 ? -5.261 12.297 15.353 1.00 89.31 65 LEU A O 1
ATOM 476 N N . GLY A 1 66 ? -6.427 13.179 13.638 1.00 85.88 66 GLY A N 1
ATOM 477 C CA . GLY A 1 66 ? -6.167 14.592 13.930 1.00 85.88 66 GLY A CA 1
ATOM 478 C C . GLY A 1 66 ? -5.012 15.192 13.118 1.00 85.88 66 GLY A C 1
ATOM 479 O O . GLY A 1 66 ? -4.223 14.476 12.500 1.00 85.88 66 GLY A O 1
ATOM 480 N N . GLU A 1 67 ? -4.905 16.526 13.140 1.00 81.19 67 GLU A N 1
ATOM 481 C CA . GLU A 1 67 ? -3.927 17.311 12.356 1.00 81.19 67 GLU A CA 1
ATOM 482 C C . GLU A 1 67 ? -2.463 16.932 12.661 1.00 81.19 67 GLU A C 1
ATOM 484 O O . GLU A 1 67 ? -1.599 16.993 11.790 1.00 81.19 67 GLU A O 1
ATOM 489 N N . GLU A 1 68 ? -2.175 16.431 13.867 1.00 81.06 68 GLU A N 1
ATOM 490 C CA . GLU A 1 68 ? -0.833 15.980 14.270 1.00 81.06 68 GLU A CA 1
ATOM 491 C C . GLU A 1 68 ? -0.306 14.778 13.462 1.00 81.06 68 GLU A C 1
ATOM 493 O O . GLU A 1 68 ? 0.895 14.502 13.469 1.00 81.06 68 GLU A O 1
ATOM 498 N N . LYS A 1 69 ? -1.191 14.032 12.786 1.00 77.06 69 LYS A N 1
ATOM 499 C CA . LYS A 1 69 ? -0.844 12.871 11.947 1.00 77.06 69 LYS A CA 1
ATOM 500 C C . LYS A 1 69 ? -0.963 13.154 10.450 1.00 77.06 69 LYS A C 1
ATOM 502 O O . LYS A 1 69 ? -0.952 12.220 9.655 1.00 77.06 69 LYS A O 1
ATOM 507 N N . GLU A 1 70 ? -1.075 14.425 10.071 1.00 66.06 70 GLU A N 1
ATOM 508 C CA . GLU A 1 70 ? -1.140 14.863 8.677 1.00 66.06 70 GLU A CA 1
ATOM 509 C C . GLU A 1 70 ? 0.259 14.992 8.013 1.00 66.06 70 GLU A C 1
ATOM 511 O O . GLU A 1 70 ? 0.360 15.029 6.786 1.00 66.06 70 GLU A O 1
ATOM 516 N N . ALA A 1 71 ? 1.346 15.049 8.791 1.00 55.34 71 ALA A N 1
ATOM 517 C CA . ALA A 1 71 ? 2.717 15.243 8.292 1.00 55.34 71 ALA A CA 1
ATOM 518 C C . ALA A 1 71 ? 3.362 13.980 7.692 1.00 55.34 71 ALA A C 1
ATOM 520 O O . ALA A 1 71 ? 3.259 12.899 8.317 1.00 55.34 71 ALA A O 1
#